Protein AF-A0A6P0DGI7-F1 (afdb_monomer)

Radius of gyration: 15.83 Å; Cα contacts (8 Å, |Δi|>4): 188; chains: 1; bounding box: 56×26×42 Å

Sequence (148 aa):
MAKPTTYRIPERDIAAAYTAIAKFKDALLTCMTSPVVKIDDPVVVFTADEIVAGPRAELAKFFAKNPHTYMEIDPDDGLDKHDLLDIFFGEPFAEEMQKSMGLTIVVLREAKAALPYSELAAFKLVQEAERKFLSPMLLKAMAYAANR

Structure (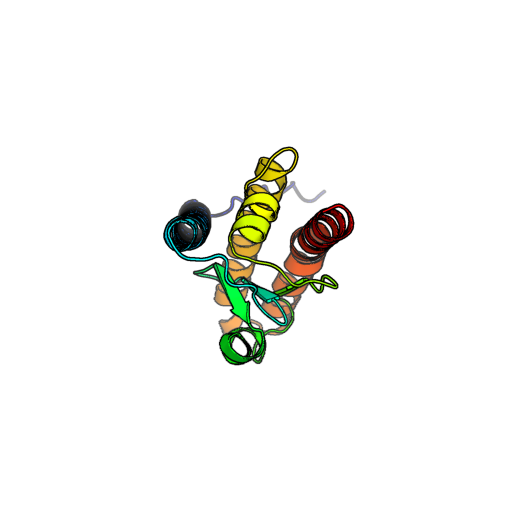mmCIF, N/CA/C/O backbone):
data_AF-A0A6P0DGI7-F1
#
_entry.id   AF-A0A6P0DGI7-F1
#
loop_
_atom_site.group_PDB
_atom_site.id
_atom_site.type_symbol
_atom_site.label_atom_id
_atom_site.label_alt_id
_atom_site.label_comp_id
_atom_site.label_asym_id
_atom_site.label_entity_id
_atom_site.label_seq_id
_atom_site.pdbx_PDB_ins_code
_atom_site.Cartn_x
_atom_site.Cartn_y
_atom_site.Cartn_z
_atom_site.occupancy
_atom_site.B_iso_or_equiv
_atom_site.auth_seq_id
_atom_site.auth_comp_id
_atom_site.auth_asym_id
_atom_site.auth_at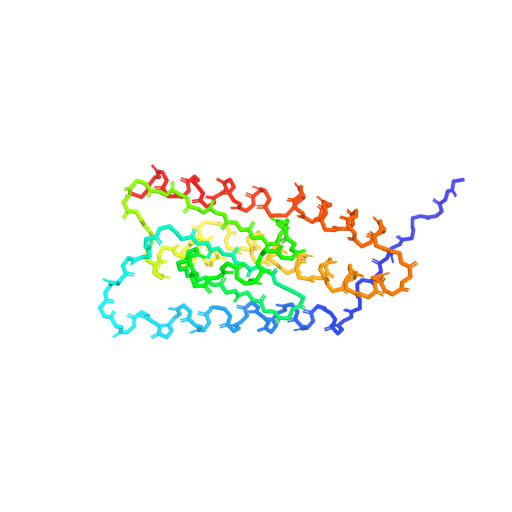om_id
_atom_site.pdbx_PDB_model_num
ATOM 1 N N . MET A 1 1 ? 36.074 -4.023 -7.338 1.00 39.75 1 MET A N 1
ATOM 2 C CA . MET A 1 1 ? 34.928 -3.600 -6.504 1.00 39.75 1 MET A CA 1
ATOM 3 C C . MET A 1 1 ? 33.934 -2.892 -7.409 1.00 39.75 1 MET A C 1
ATOM 5 O O . MET A 1 1 ? 34.343 -1.956 -8.088 1.00 39.75 1 MET A O 1
ATOM 9 N N . ALA A 1 2 ? 32.688 -3.364 -7.503 1.00 44.38 2 ALA A N 1
ATOM 10 C CA . ALA A 1 2 ? 31.655 -2.650 -8.252 1.00 44.38 2 ALA A CA 1
ATOM 11 C C . ALA A 1 2 ? 31.398 -1.307 -7.556 1.00 44.38 2 ALA A C 1
ATOM 13 O O . ALA A 1 2 ? 31.207 -1.276 -6.340 1.00 44.38 2 ALA A O 1
ATOM 14 N N . LYS A 1 3 ? 31.461 -0.196 -8.300 1.00 44.56 3 LYS A N 1
ATOM 15 C CA . LYS A 1 3 ? 31.076 1.113 -7.759 1.00 44.56 3 LYS A CA 1
ATOM 16 C C . LYS A 1 3 ? 29.628 1.002 -7.265 1.00 44.56 3 LYS A C 1
ATOM 18 O O . LYS A 1 3 ? 28.825 0.421 -7.996 1.00 44.56 3 LYS A O 1
ATOM 23 N N . PRO A 1 4 ? 29.281 1.531 -6.079 1.00 45.72 4 PRO A N 1
ATOM 24 C CA . PRO A 1 4 ? 27.892 1.594 -5.660 1.00 45.72 4 PRO A CA 1
ATOM 25 C C . PRO A 1 4 ? 27.148 2.452 -6.682 1.00 45.72 4 PRO A C 1
ATOM 27 O O . PRO A 1 4 ? 27.310 3.670 -6.734 1.00 45.72 4 PRO A O 1
ATOM 30 N N . THR A 1 5 ? 26.386 1.810 -7.559 1.00 50.81 5 THR A N 1
ATOM 31 C CA . THR A 1 5 ? 25.403 2.491 -8.389 1.00 50.81 5 THR A CA 1
ATOM 32 C C . THR A 1 5 ? 24.339 3.009 -7.442 1.00 50.81 5 THR A C 1
ATOM 34 O O . THR A 1 5 ? 23.528 2.242 -6.928 1.00 50.81 5 THR A O 1
ATOM 37 N N . THR A 1 6 ? 24.351 4.314 -7.184 1.00 57.34 6 THR A N 1
ATOM 38 C CA . THR A 1 6 ? 23.199 5.018 -6.629 1.00 57.34 6 THR A CA 1
ATOM 39 C C . THR A 1 6 ? 22.127 5.023 -7.705 1.00 57.34 6 THR A C 1
ATOM 41 O O . THR A 1 6 ? 22.020 5.952 -8.503 1.00 57.34 6 THR A O 1
ATOM 44 N N . TYR A 1 7 ? 21.377 3.923 -7.779 1.00 61.69 7 TYR A N 1
ATOM 45 C CA . TYR A 1 7 ? 20.161 3.870 -8.567 1.00 61.69 7 TYR A CA 1
ATOM 46 C C . TYR A 1 7 ? 19.252 4.999 -8.073 1.00 61.69 7 TYR A C 1
ATOM 48 O O . TYR A 1 7 ? 18.860 5.030 -6.905 1.00 61.69 7 TYR A O 1
ATOM 56 N N . ARG A 1 8 ? 19.016 5.987 -8.937 1.00 68.12 8 ARG A N 1
ATOM 57 C CA . ARG A 1 8 ? 18.115 7.097 -8.646 1.00 68.12 8 ARG A CA 1
ATOM 58 C C . ARG A 1 8 ? 16.734 6.693 -9.120 1.00 68.12 8 ARG A C 1
ATOM 60 O O . ARG A 1 8 ? 16.548 6.447 -10.308 1.00 68.12 8 ARG A O 1
ATOM 67 N N . ILE A 1 9 ? 15.789 6.658 -8.190 1.00 76.12 9 ILE A N 1
ATOM 68 C CA . ILE A 1 9 ? 14.379 6.483 -8.521 1.00 76.12 9 ILE A CA 1
ATOM 69 C C . ILE A 1 9 ? 13.958 7.683 -9.388 1.00 76.12 9 ILE A C 1
ATOM 71 O O . ILE A 1 9 ? 14.228 8.823 -8.994 1.00 76.12 9 ILE A O 1
ATOM 75 N N . PRO A 1 10 ? 13.326 7.469 -10.555 1.00 81.00 10 PRO A N 1
ATOM 76 C CA . PRO A 1 10 ? 12.849 8.564 -11.388 1.00 81.00 10 PRO A CA 1
ATOM 77 C C . PRO A 1 10 ? 11.878 9.474 -10.624 1.00 81.00 10 PRO A C 1
ATOM 79 O O . PRO A 1 10 ? 10.926 8.997 -10.007 1.00 81.00 10 PRO A O 1
ATOM 82 N N . GLU A 1 11 ? 12.058 10.795 -10.723 1.00 84.69 11 GLU A N 1
ATOM 83 C CA . GLU A 1 11 ? 11.199 11.785 -10.045 1.00 84.69 11 GLU A CA 1
ATOM 84 C C . GLU A 1 11 ? 9.714 11.610 -10.387 1.00 84.69 11 GLU A C 1
ATOM 86 O O . GLU A 1 11 ? 8.849 11.794 -9.535 1.00 84.69 11 GLU A O 1
ATOM 91 N N . ARG A 1 12 ? 9.411 11.174 -11.617 1.00 85.56 12 ARG A N 1
ATOM 92 C CA . ARG A 1 12 ? 8.048 10.847 -12.054 1.00 85.56 12 ARG A CA 1
ATOM 93 C C . ARG A 1 12 ? 7.411 9.753 -11.198 1.00 85.56 12 ARG A C 1
ATOM 95 O O . ARG A 1 12 ? 6.230 9.840 -10.878 1.00 85.56 12 ARG A O 1
ATOM 102 N N . ASP A 1 13 ? 8.166 8.712 -10.862 1.00 85.94 13 ASP A N 1
ATOM 103 C CA . ASP A 1 13 ? 7.636 7.575 -10.111 1.00 85.94 13 ASP A CA 1
ATOM 104 C C . ASP A 1 13 ? 7.499 7.924 -8.622 1.00 85.94 13 ASP A C 1
ATOM 106 O O . ASP A 1 13 ? 6.527 7.517 -7.988 1.00 85.94 13 ASP A O 1
ATOM 110 N N . ILE A 1 14 ? 8.375 8.795 -8.107 1.00 86.62 14 ILE A N 1
ATOM 111 C CA . ILE A 1 14 ? 8.223 9.424 -6.786 1.00 86.62 14 ILE A CA 1
ATOM 112 C C . ILE A 1 14 ? 6.947 10.285 -6.736 1.00 86.62 14 ILE A C 1
ATOM 114 O O . ILE A 1 14 ? 6.138 10.148 -5.821 1.00 86.62 14 ILE A O 1
ATOM 118 N N . ALA A 1 15 ? 6.725 11.149 -7.732 1.00 89.19 15 ALA A N 1
ATOM 119 C CA . ALA A 1 15 ? 5.541 12.007 -7.803 1.00 89.19 15 ALA A CA 1
ATOM 120 C C . ALA A 1 15 ? 4.238 11.198 -7.926 1.00 89.19 15 ALA A C 1
ATOM 122 O O . ALA A 1 15 ? 3.228 11.543 -7.306 1.00 89.19 15 ALA A O 1
ATOM 123 N N . ALA A 1 16 ? 4.259 10.101 -8.688 1.00 89.19 16 ALA A N 1
ATOM 124 C CA . ALA A 1 16 ? 3.132 9.180 -8.791 1.00 89.19 16 ALA A CA 1
ATOM 125 C C . ALA A 1 16 ? 2.818 8.521 -7.438 1.00 89.19 16 ALA A C 1
ATOM 127 O O . ALA A 1 16 ? 1.656 8.490 -7.035 1.00 89.19 16 ALA A O 1
ATOM 128 N N . ALA A 1 17 ? 3.844 8.071 -6.710 1.00 92.38 17 ALA A N 1
ATOM 129 C CA . ALA A 1 17 ? 3.680 7.503 -5.377 1.00 92.38 17 ALA A CA 1
ATOM 130 C C . ALA A 1 17 ? 3.073 8.512 -4.388 1.00 92.38 17 ALA A C 1
ATOM 132 O O . ALA A 1 17 ? 2.091 8.193 -3.720 1.00 92.38 17 ALA A O 1
ATOM 133 N N . TYR A 1 18 ? 3.569 9.754 -4.357 1.00 92.31 18 TYR A N 1
ATOM 134 C CA . TYR A 1 18 ? 2.975 10.807 -3.522 1.00 92.31 18 TYR A CA 1
ATOM 135 C C . TYR A 1 18 ? 1.526 11.115 -3.902 1.00 92.31 18 TYR A C 1
ATOM 137 O O . TYR A 1 18 ? 0.688 11.297 -3.023 1.00 92.31 18 TYR A O 1
ATOM 145 N N . THR A 1 19 ? 1.211 11.126 -5.198 1.00 95.06 19 THR A N 1
ATOM 146 C CA . THR A 1 19 ? -0.160 11.350 -5.675 1.00 95.06 19 THR A CA 1
ATOM 147 C C . THR A 1 19 ? -1.098 10.235 -5.210 1.00 95.06 19 THR A C 1
ATOM 149 O O . THR A 1 19 ? -2.214 10.514 -4.779 1.00 95.06 19 THR A O 1
ATOM 152 N N . ALA A 1 20 ? -0.663 8.976 -5.276 1.00 94.94 20 ALA A N 1
ATOM 153 C CA . ALA A 1 20 ? -1.448 7.838 -4.809 1.00 94.94 20 ALA A CA 1
ATOM 154 C C . ALA A 1 20 ? -1.655 7.860 -3.285 1.00 94.94 20 ALA A C 1
ATOM 156 O O . ALA A 1 20 ? -2.773 7.639 -2.827 1.00 94.94 20 ALA A O 1
ATOM 157 N N . ILE A 1 21 ? -0.617 8.198 -2.510 1.00 96.06 21 ILE A N 1
ATOM 158 C CA . ILE A 1 21 ? -0.713 8.357 -1.049 1.00 96.06 21 ILE A CA 1
ATOM 159 C C . ILE A 1 21 ? -1.681 9.488 -0.686 1.00 96.06 21 ILE A C 1
ATOM 161 O O . ILE A 1 21 ? -2.536 9.302 0.177 1.00 96.06 21 ILE A O 1
ATOM 165 N N . ALA A 1 22 ? -1.583 10.641 -1.355 1.00 95.31 22 ALA A N 1
ATOM 166 C CA . ALA A 1 22 ? -2.476 11.772 -1.121 1.00 95.31 22 ALA A CA 1
ATOM 167 C C . ALA A 1 22 ? -3.936 11.404 -1.422 1.00 95.31 22 ALA A C 1
ATOM 169 O O . ALA A 1 22 ? -4.799 11.592 -0.573 1.00 95.31 22 ALA A O 1
ATOM 170 N N . LYS A 1 23 ? -4.200 10.773 -2.576 1.00 95.50 23 LYS A N 1
ATOM 171 C CA . LYS A 1 23 ? -5.544 10.288 -2.929 1.00 95.50 23 LYS A CA 1
ATOM 172 C C . LYS A 1 23 ? -6.095 9.294 -1.913 1.00 95.50 23 LYS A C 1
ATOM 174 O O . LYS A 1 23 ? -7.276 9.353 -1.587 1.00 95.50 23 LYS A O 1
ATOM 179 N N . PHE A 1 24 ? -5.254 8.385 -1.424 1.00 95.62 24 PHE A N 1
ATOM 180 C CA . PHE A 1 24 ? -5.654 7.425 -0.403 1.00 95.62 24 PHE A CA 1
ATOM 181 C C . PHE A 1 24 ? -6.028 8.129 0.902 1.00 95.62 24 PHE A C 1
ATOM 183 O O . PHE A 1 24 ? -7.108 7.885 1.435 1.00 95.62 24 PHE A O 1
ATOM 190 N N . LYS A 1 25 ? -5.196 9.068 1.364 1.00 95.38 25 LYS A N 1
ATOM 191 C CA . LYS A 1 25 ? -5.486 9.892 2.541 1.00 95.38 25 LYS A CA 1
ATOM 192 C C . LYS A 1 25 ? -6.800 10.661 2.390 1.00 95.38 25 LYS A C 1
ATOM 194 O O . LYS A 1 25 ? -7.641 10.610 3.282 1.00 95.38 25 LYS A O 1
ATOM 199 N N . ASP A 1 26 ? -6.994 11.331 1.258 1.00 93.56 26 ASP A N 1
ATOM 200 C CA . ASP A 1 26 ? -8.198 12.119 0.980 1.00 93.56 26 ASP A CA 1
ATOM 201 C C . ASP A 1 26 ? -9.456 11.240 0.948 1.00 93.56 26 ASP A C 1
ATOM 203 O O . ASP A 1 26 ? -10.507 11.639 1.457 1.00 93.56 26 ASP A O 1
ATOM 207 N N . ALA A 1 27 ? -9.354 10.021 0.407 1.00 90.75 27 ALA A N 1
ATOM 208 C CA . ALA A 1 27 ? -10.444 9.051 0.417 1.00 90.75 27 ALA A CA 1
ATOM 209 C C . ALA A 1 27 ? -10.817 8.621 1.845 1.00 90.75 27 ALA A C 1
ATOM 211 O O . ALA A 1 27 ? -12.003 8.567 2.169 1.00 90.75 27 ALA A O 1
ATOM 212 N N . LEU A 1 28 ? -9.829 8.367 2.713 1.00 90.81 28 LEU A N 1
ATOM 213 C CA . LEU A 1 28 ? -10.083 8.060 4.125 1.00 90.81 28 LEU A CA 1
ATOM 214 C C . LEU A 1 28 ? -10.738 9.249 4.848 1.00 90.81 28 LEU A C 1
ATOM 216 O O . LEU A 1 28 ? -11.753 9.072 5.519 1.00 90.81 28 LEU A O 1
ATOM 220 N N . LEU A 1 29 ? -10.217 10.465 4.647 1.00 89.69 29 LEU A N 1
ATOM 221 C CA . LEU A 1 29 ? -10.729 11.692 5.271 1.00 89.69 29 LEU A CA 1
ATOM 222 C C . LEU A 1 29 ? -12.159 12.035 4.837 1.00 89.69 29 LEU A C 1
ATOM 224 O O . LEU A 1 29 ? -12.969 12.457 5.659 1.00 89.69 29 LEU A O 1
ATOM 228 N N . THR A 1 30 ? -12.497 11.841 3.561 1.00 84.06 30 THR A N 1
ATOM 229 C CA . THR A 1 30 ? -13.844 12.130 3.040 1.00 84.06 30 THR A CA 1
ATOM 230 C C . THR A 1 30 ? -14.898 11.256 3.729 1.00 84.06 30 THR A C 1
ATOM 232 O O . THR A 1 30 ? -15.987 11.729 4.063 1.00 84.06 30 THR A O 1
ATOM 235 N N . CYS A 1 31 ? -14.555 9.998 4.017 1.00 70.31 31 CYS A N 1
ATOM 236 C CA . CYS A 1 31 ? -15.438 9.053 4.693 1.00 70.31 31 CYS A CA 1
ATOM 237 C C . CYS A 1 31 ? -15.631 9.339 6.192 1.00 70.31 31 CYS A C 1
ATOM 239 O O . CYS A 1 31 ? -16.630 8.890 6.746 1.00 70.31 31 CYS A O 1
ATOM 241 N N . MET A 1 32 ? -14.761 10.128 6.836 1.00 71.00 32 MET A N 1
ATOM 242 C CA . MET A 1 32 ? -14.898 10.486 8.261 1.00 71.00 32 MET A CA 1
ATOM 243 C C . MET A 1 32 ? -16.106 11.385 8.572 1.00 71.00 32 MET A C 1
ATOM 245 O O . MET A 1 32 ? -16.424 11.627 9.732 1.00 71.00 32 MET A O 1
ATOM 249 N N . THR A 1 33 ? -16.772 11.921 7.549 1.00 67.12 33 THR A N 1
ATOM 250 C CA . THR A 1 33 ? -17.976 12.757 7.709 1.00 67.12 33 THR A CA 1
ATOM 251 C C . THR A 1 33 ? -19.277 11.946 7.746 1.00 67.12 33 THR A C 1
ATOM 253 O O . THR A 1 33 ? -20.352 12.511 7.941 1.00 67.12 33 THR A O 1
ATOM 256 N N . SER A 1 34 ? -19.191 10.627 7.551 1.00 64.38 34 SER A N 1
ATOM 257 C CA . SER A 1 34 ? -20.313 9.682 7.538 1.00 64.38 34 SER A CA 1
ATOM 258 C C . SER A 1 34 ? -20.332 8.825 8.815 1.00 64.38 34 SER A C 1
ATOM 260 O O . SER A 1 34 ? -19.344 8.814 9.548 1.00 64.38 34 SER A O 1
ATOM 262 N N . PRO A 1 35 ? -21.434 8.108 9.118 1.00 69.25 35 PRO A N 1
ATOM 263 C CA . PRO A 1 35 ? -21.470 7.177 10.245 1.00 69.25 35 PRO A CA 1
ATOM 264 C C . PRO A 1 35 ? -20.297 6.192 10.194 1.00 69.25 35 PRO A C 1
ATOM 266 O O . PRO A 1 35 ? -19.905 5.767 9.108 1.00 69.25 35 PRO A O 1
ATOM 269 N N . VAL A 1 36 ? -19.763 5.816 11.359 1.00 75.31 36 VAL A N 1
ATOM 270 C CA . VAL A 1 36 ? -18.680 4.828 11.456 1.00 75.31 36 VAL A CA 1
ATOM 271 C C . VAL A 1 36 ? -19.176 3.493 10.899 1.00 75.31 36 VAL A C 1
ATOM 273 O O . VAL A 1 36 ? -20.040 2.845 11.489 1.00 75.31 36 VAL A O 1
ATOM 276 N N . VAL A 1 37 ? -18.641 3.100 9.743 1.00 78.69 37 VAL A N 1
ATOM 277 C CA . VAL A 1 37 ? -18.906 1.808 9.106 1.00 78.69 37 VAL A CA 1
ATOM 278 C C . VAL A 1 37 ? -17.650 0.961 9.225 1.00 78.69 37 VAL A C 1
ATOM 280 O O . VAL A 1 37 ? -16.606 1.308 8.668 1.00 78.69 37 VAL A O 1
ATOM 283 N N . LYS A 1 38 ? -17.769 -0.152 9.951 1.00 85.00 38 LYS A N 1
ATOM 284 C CA . LYS A 1 38 ? -16.727 -1.174 10.010 1.00 85.00 38 LYS A CA 1
ATOM 285 C C . LYS A 1 38 ? -16.628 -1.890 8.666 1.00 85.00 38 LYS A C 1
ATOM 287 O O . LYS A 1 38 ? -17.630 -2.145 8.002 1.00 85.00 38 LYS A O 1
ATOM 292 N N . ILE A 1 39 ? -15.402 -2.184 8.274 1.00 83.56 3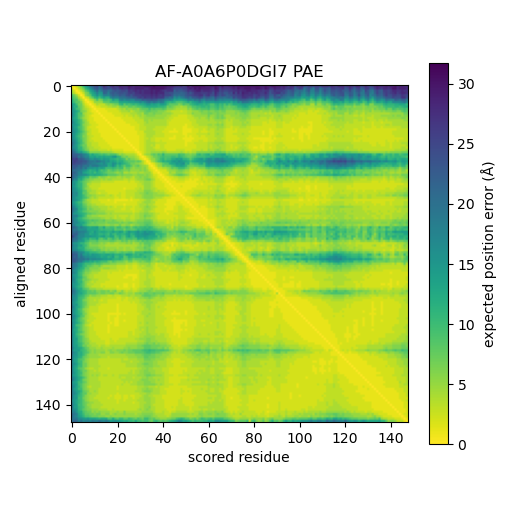9 ILE A N 1
ATOM 293 C CA . ILE A 1 39 ? -15.053 -3.003 7.127 1.00 83.56 39 ILE A CA 1
ATOM 294 C C . ILE A 1 39 ? -14.851 -4.418 7.661 1.00 83.56 39 ILE A C 1
ATOM 296 O O . ILE A 1 39 ? -13.875 -4.680 8.366 1.00 83.56 39 ILE A O 1
ATOM 300 N N . ASP A 1 40 ? -15.771 -5.314 7.322 1.00 81.19 40 ASP A N 1
ATOM 301 C CA . ASP A 1 40 ? -15.601 -6.744 7.565 1.00 81.19 40 ASP A CA 1
ATOM 302 C C . ASP A 1 40 ? -14.520 -7.286 6.609 1.00 81.19 40 ASP A C 1
ATOM 304 O O . ASP A 1 40 ? -14.558 -6.995 5.409 1.00 81.19 40 ASP A O 1
ATOM 308 N N . ASP A 1 41 ? -13.556 -8.052 7.136 1.00 84.88 41 ASP A N 1
ATOM 309 C CA . ASP A 1 41 ? -12.396 -8.590 6.393 1.00 84.88 41 ASP A CA 1
ATOM 310 C C . ASP A 1 41 ? -11.626 -7.494 5.606 1.00 84.88 41 ASP A C 1
ATOM 312 O O . ASP A 1 41 ? -11.654 -7.457 4.363 1.00 84.88 41 ASP A O 1
ATOM 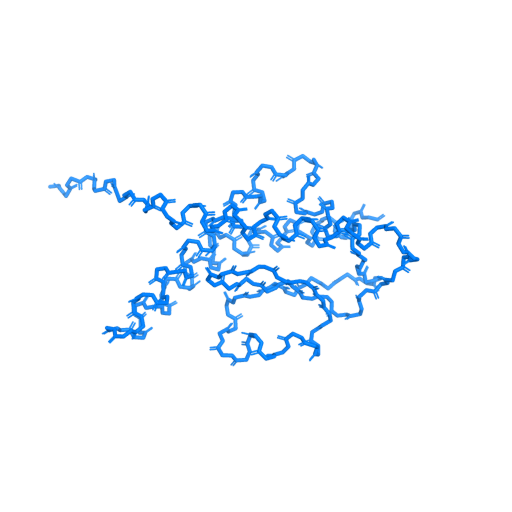316 N N . PRO A 1 42 ? -10.999 -6.520 6.309 1.00 88.69 42 PRO A N 1
ATOM 317 C CA . PRO A 1 42 ? -10.390 -5.369 5.664 1.00 88.69 42 PRO A CA 1
ATOM 318 C C . PRO A 1 42 ? -9.069 -5.721 4.979 1.00 88.69 42 PRO A C 1
ATOM 320 O O . PRO A 1 42 ? -8.117 -6.217 5.584 1.00 88.69 42 PRO A O 1
ATOM 323 N N . VAL A 1 43 ? -8.972 -5.340 3.704 1.00 91.81 43 VAL A N 1
ATOM 324 C CA . VAL A 1 43 ? -7.729 -5.429 2.935 1.00 91.81 43 VAL A CA 1
ATOM 325 C C . VAL A 1 43 ? -7.303 -4.068 2.407 1.00 91.81 43 VAL A C 1
ATOM 327 O O . VAL A 1 43 ? -8.129 -3.235 2.024 1.00 91.81 43 VAL A O 1
ATOM 330 N N . VAL A 1 44 ? -5.990 -3.857 2.350 1.00 93.25 44 VAL A N 1
ATOM 331 C CA . VAL A 1 44 ? -5.360 -2.681 1.741 1.00 93.25 44 VAL A CA 1
ATOM 332 C C . VAL A 1 44 ? -4.541 -3.142 0.550 1.00 93.25 44 VAL A C 1
ATOM 334 O O . VAL A 1 44 ? -3.590 -3.900 0.710 1.00 93.25 44 VAL A O 1
ATOM 337 N N . VAL A 1 45 ? -4.902 -2.696 -0.648 1.00 93.19 45 VAL A N 1
ATOM 338 C CA . VAL A 1 45 ? -4.250 -3.090 -1.897 1.00 93.19 45 VAL A CA 1
ATOM 339 C C . VAL A 1 45 ? -3.420 -1.941 -2.448 1.00 93.19 45 VAL A C 1
ATOM 341 O O . VAL A 1 45 ? -3.895 -0.815 -2.578 1.00 93.19 45 VAL A O 1
ATOM 344 N N . PHE A 1 46 ? -2.186 -2.256 -2.818 1.00 93.38 46 PHE A N 1
ATOM 345 C CA . PHE A 1 46 ? -1.218 -1.383 -3.457 1.00 93.38 46 PHE A CA 1
ATOM 346 C C . PHE A 1 46 ? -1.089 -1.771 -4.920 1.00 93.38 46 PHE A C 1
ATOM 348 O O . PHE A 1 46 ? -0.813 -2.914 -5.260 1.00 93.38 46 PHE A O 1
ATOM 355 N N . THR A 1 47 ? -1.223 -0.811 -5.817 1.00 89.12 47 THR A N 1
ATOM 356 C CA . THR A 1 47 ? -0.916 -1.018 -7.230 1.00 89.12 47 THR A CA 1
ATOM 357 C C . THR A 1 47 ? 0.179 -0.050 -7.666 1.00 89.12 47 THR A C 1
ATOM 359 O O . THR A 1 47 ? 0.656 0.783 -6.897 1.00 89.12 47 THR A O 1
ATOM 362 N N . ALA A 1 48 ? 0.582 -0.138 -8.932 1.00 87.94 48 ALA A N 1
ATOM 363 C CA . ALA A 1 48 ? 1.524 0.811 -9.516 1.00 87.94 48 ALA A CA 1
ATOM 364 C C . ALA A 1 48 ? 1.000 2.266 -9.529 1.00 87.94 48 ALA A C 1
ATOM 366 O O . ALA A 1 48 ? 1.795 3.190 -9.712 1.00 87.94 48 ALA A O 1
ATOM 367 N N . ASP A 1 49 ? -0.314 2.475 -9.387 1.00 86.75 49 ASP A N 1
ATOM 368 C CA . ASP A 1 49 ? -0.965 3.765 -9.637 1.00 86.75 49 ASP A CA 1
ATOM 369 C C . ASP A 1 49 ? -1.896 4.228 -8.490 1.00 86.75 49 ASP A C 1
ATOM 371 O O . ASP A 1 49 ? -2.196 5.418 -8.397 1.00 86.75 49 ASP A O 1
ATOM 375 N N . GLU A 1 50 ? -2.336 3.328 -7.604 1.00 91.44 50 GLU A N 1
ATOM 376 C CA . GLU A 1 50 ? -3.284 3.632 -6.521 1.00 91.44 50 GLU A CA 1
ATOM 377 C C . GLU A 1 50 ? -3.095 2.751 -5.277 1.00 91.44 50 GLU A C 1
ATOM 379 O O . GLU A 1 50 ? -2.573 1.636 -5.368 1.00 91.44 50 GLU A O 1
ATOM 384 N N . ILE A 1 51 ? -3.566 3.258 -4.132 1.00 94.44 51 ILE A N 1
ATOM 385 C CA . ILE A 1 51 ? -3.763 2.507 -2.886 1.00 94.44 51 ILE A CA 1
ATOM 386 C C . ILE A 1 51 ? -5.257 2.544 -2.569 1.00 94.44 51 ILE A C 1
ATOM 388 O O . ILE A 1 51 ? -5.855 3.622 -2.543 1.00 94.44 51 ILE A O 1
ATOM 392 N N . VAL A 1 52 ? -5.855 1.381 -2.328 1.00 91.62 52 VAL A N 1
ATOM 393 C CA . VAL A 1 52 ? -7.283 1.247 -2.018 1.00 91.62 52 VAL A CA 1
ATOM 394 C C . VAL A 1 52 ? -7.481 0.350 -0.805 1.00 91.62 52 VAL A C 1
ATOM 396 O O . VAL A 1 52 ? -6.782 -0.646 -0.652 1.00 91.62 52 VAL A O 1
ATOM 399 N N . ALA A 1 53 ? -8.440 0.690 0.055 1.00 91.62 53 ALA A N 1
ATOM 400 C CA . ALA A 1 53 ? -8.791 -0.118 1.220 1.00 91.62 53 ALA A CA 1
ATOM 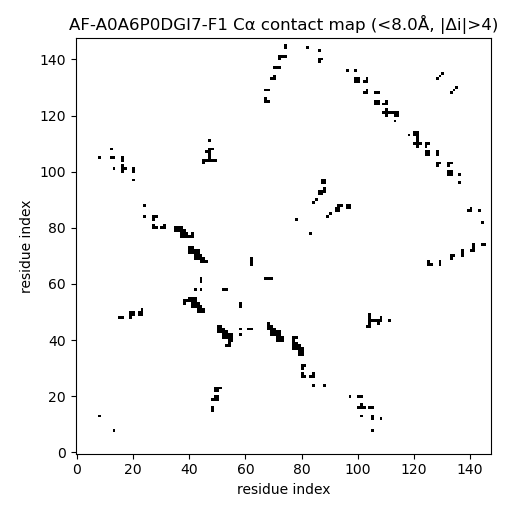401 C C . ALA A 1 53 ? -10.295 -0.377 1.269 1.00 91.62 53 ALA A C 1
ATOM 403 O O . ALA A 1 53 ? -11.092 0.537 1.032 1.00 91.62 53 ALA A O 1
ATOM 404 N N . GLY A 1 54 ? -10.687 -1.595 1.620 1.00 90.06 54 GLY A N 1
ATOM 405 C CA . GLY A 1 54 ? -12.084 -2.016 1.627 1.00 90.06 54 GLY A CA 1
ATOM 406 C C . GLY A 1 54 ? -12.243 -3.502 1.935 1.00 90.06 54 GLY A C 1
ATOM 407 O O . GLY A 1 54 ? -11.250 -4.160 2.252 1.00 90.06 54 GLY A O 1
ATOM 408 N N . PRO A 1 55 ? -13.475 -4.028 1.843 1.00 89.38 55 PRO A N 1
ATOM 409 C CA . PRO A 1 55 ? -13.743 -5.438 2.086 1.00 89.38 55 PRO A CA 1
ATOM 410 C C . PRO A 1 55 ? -13.009 -6.318 1.074 1.00 89.38 55 PRO A C 1
ATOM 412 O O . PRO A 1 55 ? -12.998 -6.026 -0.131 1.00 89.38 55 PRO A O 1
ATOM 415 N N . ARG A 1 56 ? -12.456 -7.443 1.534 1.00 89.44 56 ARG A N 1
ATOM 416 C CA . ARG A 1 56 ? -11.761 -8.419 0.682 1.00 89.44 56 ARG A CA 1
ATOM 417 C C . ARG A 1 56 ? -12.554 -8.805 -0.563 1.00 89.44 56 ARG A C 1
ATOM 419 O O . ARG A 1 56 ? -11.999 -8.848 -1.662 1.00 89.44 56 ARG A O 1
ATOM 426 N N . ALA A 1 57 ? -13.850 -9.067 -0.403 1.00 89.44 57 ALA A N 1
ATOM 427 C CA . ALA A 1 57 ? -14.729 -9.487 -1.491 1.00 89.44 57 ALA A CA 1
ATOM 428 C C . ALA A 1 57 ? -14.802 -8.449 -2.627 1.00 89.44 57 ALA A C 1
ATOM 430 O O . ALA A 1 57 ? -14.804 -8.817 -3.802 1.00 89.44 57 ALA A O 1
ATOM 431 N N . GLU A 1 58 ? -14.798 -7.155 -2.297 1.00 89.88 58 GLU A N 1
ATOM 432 C CA . GLU A 1 58 ? -14.850 -6.067 -3.282 1.00 89.88 58 GLU A CA 1
ATOM 433 C C . GLU A 1 58 ? -13.505 -5.860 -3.987 1.00 89.88 58 GLU A C 1
ATOM 435 O O . GLU A 1 58 ? -13.445 -5.484 -5.166 1.00 89.88 58 GLU A O 1
ATOM 440 N N . LEU A 1 59 ? -12.412 -6.130 -3.269 1.00 89.81 59 LEU A N 1
ATOM 441 C CA . LEU A 1 59 ? -11.054 -5.894 -3.744 1.00 89.81 59 LEU A CA 1
ATOM 442 C C . LEU A 1 59 ? -10.374 -7.136 -4.341 1.00 89.81 59 LEU A C 1
ATOM 444 O O . LEU A 1 59 ? -9.294 -7.007 -4.918 1.00 89.81 59 LEU A O 1
ATOM 448 N N . ALA A 1 60 ? -11.030 -8.301 -4.328 1.00 85.88 60 ALA A N 1
ATOM 449 C CA . ALA A 1 60 ? -10.520 -9.572 -4.859 1.00 85.88 60 ALA A CA 1
ATOM 450 C C . ALA A 1 60 ? -9.924 -9.473 -6.269 1.00 85.88 60 ALA A C 1
ATOM 452 O O . ALA A 1 60 ? -8.886 -10.066 -6.572 1.00 85.88 60 ALA A O 1
ATOM 453 N N . LYS A 1 61 ? -10.536 -8.656 -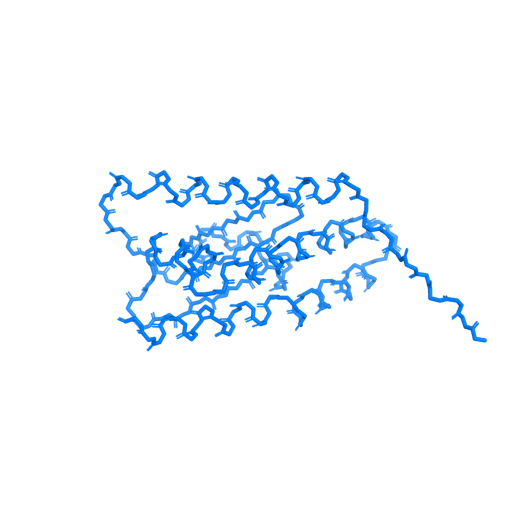7.132 1.00 83.44 61 LYS A N 1
ATOM 454 C CA . LYS A 1 61 ? -10.067 -8.427 -8.506 1.00 83.44 61 LYS A CA 1
ATOM 455 C C . LYS A 1 61 ? -8.658 -7.829 -8.590 1.00 83.44 61 LYS A C 1
ATOM 457 O O . LYS A 1 61 ? -7.977 -8.050 -9.591 1.00 83.44 61 LYS A O 1
ATOM 462 N N . PHE A 1 62 ? -8.233 -7.063 -7.584 1.00 79.81 62 PHE A N 1
ATOM 463 C CA . PHE A 1 62 ? -6.942 -6.380 -7.600 1.00 79.81 62 PHE A CA 1
ATOM 464 C C . PHE A 1 62 ? -5.793 -7.329 -7.259 1.00 79.81 62 PHE A C 1
ATOM 466 O O . PHE A 1 62 ? -4.736 -7.245 -7.881 1.00 79.81 62 PHE A O 1
ATOM 473 N N . PHE A 1 63 ? -6.014 -8.275 -6.346 1.00 74.44 63 PHE A N 1
ATOM 474 C CA . PHE A 1 63 ? -4.962 -9.176 -5.881 1.00 74.44 63 PHE A CA 1
ATOM 475 C C . PHE A 1 63 ? -5.014 -10.592 -6.456 1.00 74.44 63 PHE A C 1
ATOM 477 O O . PHE A 1 63 ? -4.016 -11.303 -6.381 1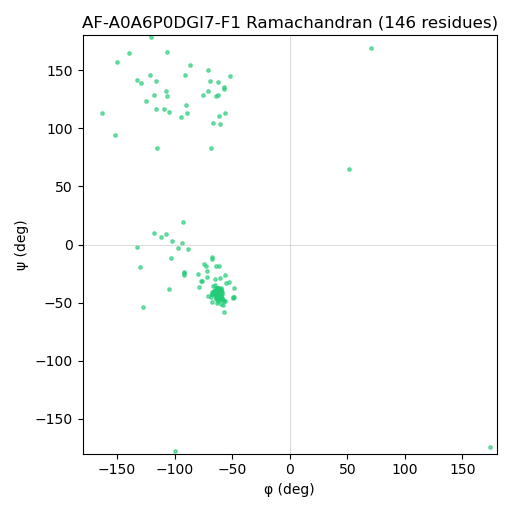.00 74.44 63 PHE A O 1
ATOM 484 N N . ALA A 1 64 ? -6.099 -10.987 -7.129 1.00 74.81 64 ALA A N 1
ATOM 485 C CA . ALA A 1 64 ? -6.157 -12.267 -7.842 1.00 74.81 64 ALA A CA 1
ATOM 486 C C . ALA A 1 64 ? -5.031 -12.435 -8.883 1.00 74.81 64 ALA A C 1
ATOM 488 O O . ALA A 1 64 ? -4.647 -13.555 -9.209 1.00 74.81 64 ALA A O 1
ATOM 489 N N . LYS A 1 65 ? -4.497 -11.325 -9.413 1.00 66.50 65 LYS A N 1
ATOM 490 C CA . LYS A 1 65 ? -3.399 -11.332 -10.391 1.00 66.50 65 LYS A CA 1
ATOM 491 C C . LYS A 1 65 ? -2.011 -11.239 -9.763 1.00 66.50 65 LYS A C 1
ATOM 493 O O . LYS A 1 65 ? -1.052 -11.632 -10.411 1.00 66.50 65 LYS A O 1
ATOM 498 N N . ASN A 1 66 ? -1.897 -10.700 -8.550 1.00 69.25 66 ASN A N 1
ATOM 499 C CA . ASN A 1 66 ? -0.629 -10.513 -7.849 1.00 69.25 66 ASN A CA 1
ATOM 500 C C . ASN A 1 66 ? -0.873 -10.553 -6.332 1.00 69.25 66 ASN A C 1
ATOM 502 O O . ASN A 1 66 ? -1.179 -9.514 -5.741 1.00 69.25 66 ASN A O 1
ATOM 506 N N . PRO A 1 67 ? -0.720 -11.717 -5.680 1.00 65.12 67 PRO A N 1
ATOM 507 C CA . PRO A 1 67 ? -1.048 -11.862 -4.263 1.00 65.12 67 PRO A CA 1
ATOM 508 C C . PRO A 1 67 ? -0.113 -11.074 -3.328 1.00 65.12 67 PRO A C 1
ATOM 510 O O . PRO A 1 67 ? -0.422 -10.855 -2.170 1.00 65.12 67 PRO A O 1
ATOM 513 N N . HIS A 1 68 ? 1.011 -10.580 -3.838 1.00 75.81 68 HIS A N 1
ATOM 514 C CA . HIS A 1 68 ? 2.026 -9.849 -3.074 1.00 75.81 68 HIS A CA 1
ATOM 515 C C . HIS A 1 68 ? 1.820 -8.325 -3.094 1.00 75.81 68 HIS A C 1
ATOM 517 O O . HIS A 1 68 ? 2.762 -7.555 -2.923 1.00 75.81 68 HIS A O 1
ATOM 523 N N . THR A 1 69 ? 0.607 -7.874 -3.413 1.00 83.00 69 THR A N 1
ATOM 524 C CA . THR A 1 69 ? 0.290 -6.450 -3.604 1.00 83.00 69 THR A CA 1
ATOM 525 C C . THR A 1 69 ? -0.738 -5.937 -2.613 1.00 83.00 69 THR A C 1
ATOM 527 O O . THR A 1 69 ? -1.234 -4.828 -2.758 1.00 83.00 69 THR A O 1
ATOM 530 N N . TYR A 1 70 ? -1.073 -6.721 -1.595 1.00 89.19 70 TYR A N 1
ATOM 531 C CA . TYR A 1 70 ? -2.078 -6.344 -0.619 1.00 89.19 70 TYR A CA 1
ATOM 532 C C . TYR A 1 70 ? -1.660 -6.736 0.797 1.00 89.19 70 TYR A C 1
ATOM 534 O O . TYR A 1 70 ? -0.746 -7.533 0.996 1.00 89.19 70 TYR A O 1
ATOM 542 N N . MET A 1 71 ? -2.346 -6.156 1.775 1.00 89.44 71 MET A N 1
ATOM 543 C CA . MET A 1 71 ? -2.232 -6.477 3.191 1.00 89.44 71 MET A CA 1
ATOM 544 C C . MET A 1 71 ? -3.619 -6.834 3.714 1.00 89.44 71 MET A C 1
ATOM 546 O O . MET A 1 71 ? -4.551 -6.043 3.568 1.00 89.44 71 MET A O 1
ATOM 550 N N . GLU A 1 72 ? -3.742 -8.023 4.290 1.00 89.00 72 GLU A N 1
ATOM 551 C CA . GLU A 1 72 ? -4.908 -8.456 5.063 1.00 89.00 72 GLU A CA 1
ATOM 552 C C . GLU A 1 72 ? -4.667 -8.059 6.516 1.00 89.00 72 GLU A C 1
ATOM 554 O O . GLU A 1 72 ? -3.734 -8.564 7.138 1.00 89.00 72 GLU A O 1
ATOM 559 N N . ILE A 1 73 ? -5.455 -7.116 7.030 1.00 86.69 73 ILE A N 1
ATOM 560 C CA . ILE A 1 73 ? -5.389 -6.727 8.438 1.00 86.69 73 ILE A CA 1
ATOM 561 C C . ILE A 1 73 ? -6.617 -7.353 9.088 1.00 86.69 73 ILE A C 1
ATOM 563 O O . ILE A 1 73 ? -7.728 -6.972 8.748 1.00 86.69 73 ILE A O 1
ATOM 567 N N . ASP A 1 74 ? -6.428 -8.311 9.990 1.00 82.62 74 ASP A N 1
ATOM 568 C CA . ASP A 1 74 ? -7.524 -9.096 10.573 1.00 82.62 74 ASP A CA 1
ATOM 569 C C . ASP A 1 74 ? -7.644 -8.834 12.084 1.00 82.62 74 ASP A C 1
ATOM 571 O O . ASP A 1 74 ? -7.030 -9.548 12.881 1.00 82.62 74 ASP A O 1
ATOM 575 N N . PRO A 1 75 ? -8.323 -7.752 12.509 1.00 79.50 75 PRO A N 1
ATOM 576 C CA . PRO A 1 75 ? -8.620 -7.529 13.914 1.00 79.50 75 PRO A CA 1
ATOM 577 C C . PRO A 1 75 ? -9.964 -8.121 14.317 1.00 79.50 75 PRO A C 1
ATOM 579 O O . PRO A 1 75 ? -10.942 -8.018 13.578 1.00 79.50 75 PRO A O 1
ATOM 582 N N . ASP A 1 76 ? -10.030 -8.605 15.558 1.00 75.44 76 ASP A N 1
ATOM 583 C CA . ASP A 1 76 ? -11.192 -9.293 16.137 1.00 75.44 76 ASP A CA 1
ATOM 584 C C . ASP A 1 76 ? -12.516 -8.509 16.012 1.00 75.44 76 ASP A C 1
ATOM 586 O O . ASP A 1 76 ? -13.579 -9.102 15.837 1.00 75.44 76 ASP A O 1
ATOM 590 N N . ASP A 1 77 ? -12.456 -7.173 16.056 1.00 78.25 77 ASP A N 1
ATOM 591 C CA . ASP A 1 77 ? -13.618 -6.279 15.990 1.00 78.25 77 ASP A CA 1
ATOM 592 C C . ASP A 1 77 ? -13.757 -5.526 14.651 1.00 78.25 77 ASP A C 1
ATOM 594 O O . ASP A 1 77 ? -14.577 -4.607 14.555 1.00 78.25 77 ASP A O 1
ATOM 598 N N . GLY A 1 78 ? -12.964 -5.857 13.628 1.00 81.12 78 GLY A N 1
ATOM 599 C CA . GLY A 1 78 ? -12.920 -5.141 12.347 1.00 81.12 78 GLY A CA 1
ATOM 600 C C . GLY A 1 78 ? -12.282 -3.740 12.417 1.00 81.12 78 GLY A C 1
ATOM 601 O O . GLY A 1 78 ? -12.027 -3.193 13.498 1.00 81.12 78 GLY A O 1
ATOM 602 N N . LEU A 1 79 ? -12.024 -3.151 11.241 1.00 86.94 79 LEU A N 1
ATOM 603 C CA . LEU A 1 79 ? -11.474 -1.793 11.088 1.00 86.94 79 LEU A CA 1
ATOM 604 C C . LEU A 1 79 ? -12.465 -0.873 10.399 1.00 86.94 79 LEU A C 1
ATOM 606 O O . LEU A 1 79 ? -13.092 -1.250 9.415 1.00 86.94 79 LEU A O 1
ATOM 610 N N . ASP A 1 80 ? -12.544 0.364 10.849 1.00 88.12 80 ASP A N 1
ATOM 611 C CA . ASP A 1 80 ? -13.175 1.450 10.126 1.00 88.12 80 ASP A CA 1
ATOM 612 C C . ASP A 1 80 ? -12.130 2.330 9.405 1.00 88.12 80 ASP A C 1
ATOM 614 O O . ASP A 1 80 ? -10.924 2.060 9.363 1.00 88.12 80 ASP A O 1
ATOM 618 N N . LYS A 1 81 ? -12.609 3.387 8.744 1.00 86.81 81 LYS A N 1
ATOM 619 C CA . LYS A 1 81 ? -11.758 4.315 7.986 1.00 86.81 81 LYS A CA 1
ATOM 620 C C . LYS A 1 81 ? -10.905 5.226 8.881 1.00 86.81 81 LYS A C 1
ATOM 622 O O . LYS A 1 81 ? -9.880 5.701 8.394 1.00 86.81 81 LYS A O 1
ATOM 627 N N . HIS A 1 82 ? -11.296 5.456 10.136 1.00 89.00 82 HIS A N 1
ATOM 628 C CA . HIS A 1 82 ? -10.484 6.192 11.106 1.00 89.00 82 HIS A CA 1
ATOM 629 C C . HIS A 1 82 ? -9.283 5.357 11.533 1.00 89.00 82 HIS A C 1
ATOM 631 O O . HIS A 1 82 ? -8.169 5.868 11.499 1.00 89.00 82 HIS A O 1
ATOM 637 N N . ASP A 1 83 ? -9.478 4.066 11.810 1.00 90.56 83 ASP A N 1
ATOM 638 C CA . ASP A 1 83 ? -8.360 3.186 12.161 1.00 90.56 83 ASP A CA 1
ATOM 639 C C . ASP A 1 83 ? -7.326 3.124 11.042 1.00 90.56 83 ASP A C 1
ATOM 641 O O . ASP A 1 83 ? -6.127 3.208 11.281 1.00 90.56 83 ASP A O 1
ATOM 645 N N . LEU A 1 84 ? -7.779 3.008 9.789 1.00 91.81 84 LEU A N 1
ATOM 646 C CA . LEU A 1 84 ? -6.874 3.021 8.641 1.00 91.81 84 LEU A CA 1
ATOM 647 C C . LEU A 1 84 ? -6.133 4.359 8.542 1.00 91.81 84 LEU A C 1
ATOM 649 O O . LEU A 1 84 ? -4.941 4.380 8.235 1.00 91.81 84 LEU A O 1
ATOM 653 N N . LEU A 1 85 ? -6.807 5.480 8.807 1.00 93.06 85 LEU A N 1
ATOM 654 C CA . LEU A 1 85 ? -6.149 6.781 8.801 1.00 93.06 85 LEU A CA 1
ATOM 655 C C . LEU A 1 85 ? -5.059 6.845 9.878 1.00 93.06 85 LEU A C 1
ATOM 657 O O . LEU A 1 85 ? -3.941 7.257 9.572 1.00 93.06 85 LEU A O 1
ATOM 661 N N . ASP A 1 86 ? -5.347 6.380 11.089 1.00 92.38 86 ASP A N 1
ATOM 662 C CA . ASP A 1 86 ? -4.389 6.349 12.194 1.00 92.38 86 ASP A CA 1
ATOM 663 C C . ASP A 1 86 ? -3.226 5.383 11.925 1.00 92.38 86 ASP A C 1
ATOM 665 O O . ASP A 1 86 ? -2.068 5.744 12.123 1.00 92.38 86 ASP A O 1
ATOM 669 N N . ILE A 1 87 ? -3.496 4.192 11.386 1.00 92.38 87 ILE A N 1
ATOM 670 C CA . ILE A 1 87 ? -2.469 3.203 11.024 1.00 92.38 87 ILE A CA 1
ATOM 671 C C . ILE A 1 87 ? -1.474 3.788 10.015 1.00 92.38 87 ILE A C 1
ATOM 673 O O . ILE A 1 87 ? -0.264 3.626 10.170 1.00 92.38 87 ILE A O 1
ATOM 677 N N . PHE A 1 88 ? -1.965 4.437 8.954 1.00 94.19 88 PHE A N 1
ATOM 678 C CA . PHE A 1 88 ? -1.117 4.871 7.838 1.00 94.19 88 PHE A CA 1
ATOM 679 C C . PHE A 1 88 ? -0.570 6.293 7.982 1.00 94.19 88 PHE A C 1
ATOM 681 O O . PHE A 1 88 ? 0.460 6.613 7.382 1.00 94.19 88 PHE A O 1
ATOM 688 N N . PHE A 1 89 ? -1.248 7.150 8.745 1.00 95.44 89 PHE A N 1
ATOM 689 C CA . PHE A 1 89 ? -0.958 8.583 8.826 1.00 95.44 89 PHE A CA 1
ATOM 690 C C . PHE A 1 89 ? -0.902 9.128 10.259 1.00 95.44 89 PHE A C 1
ATOM 692 O O . PHE A 1 89 ? -0.613 10.314 10.422 1.00 95.44 89 PHE A O 1
ATOM 699 N N . GLY A 1 90 ? -1.155 8.299 11.273 1.00 92.12 90 GLY A N 1
ATOM 700 C CA . GLY A 1 90 ? -1.084 8.662 12.685 1.00 92.12 90 GLY A CA 1
ATOM 701 C C . GLY A 1 90 ? 0.315 8.518 13.291 1.00 92.12 90 GLY A C 1
ATOM 702 O O . GLY A 1 90 ? 1.167 7.744 12.843 1.00 92.12 90 GLY A O 1
ATOM 703 N N . GLU A 1 91 ? 0.565 9.298 14.338 1.00 90.69 91 GLU A N 1
ATOM 704 C CA . GLU A 1 91 ? 1.798 9.233 15.126 1.00 90.69 91 GLU A CA 1
ATOM 705 C C . GLU A 1 91 ? 1.860 7.940 15.968 1.00 90.69 91 GLU A C 1
ATOM 707 O O . GLU A 1 91 ? 0.818 7.436 16.391 1.00 90.69 91 GLU A O 1
ATOM 712 N N . PRO A 1 92 ? 3.059 7.393 16.261 1.00 87.50 92 PRO A N 1
ATOM 713 C CA . PRO A 1 92 ? 4.391 7.929 15.951 1.00 87.50 92 PRO A CA 1
ATOM 714 C C . PRO A 1 92 ? 4.998 7.409 14.634 1.00 87.50 92 PRO A C 1
ATOM 716 O O . PRO A 1 92 ? 6.146 7.710 14.316 1.00 87.50 92 PRO A O 1
ATOM 719 N N . PHE A 1 93 ? 4.282 6.563 13.884 1.00 87.88 93 PHE A N 1
ATOM 720 C CA . PHE A 1 93 ? 4.851 5.832 12.742 1.00 87.88 93 PHE A CA 1
ATOM 721 C C . PHE A 1 93 ? 4.491 6.424 11.374 1.00 87.88 93 PHE A C 1
ATOM 723 O O . PHE A 1 93 ? 4.909 5.869 10.356 1.00 87.88 93 PHE A O 1
ATOM 730 N N . ALA A 1 94 ? 3.763 7.545 11.330 1.00 90.38 94 ALA A N 1
ATOM 731 C CA . ALA A 1 94 ? 3.270 8.175 10.105 1.00 90.38 94 ALA A CA 1
ATOM 732 C C . ALA A 1 94 ? 4.349 8.355 9.028 1.00 90.38 94 ALA A C 1
ATOM 734 O O . ALA A 1 94 ? 4.110 8.046 7.860 1.00 90.38 94 ALA A O 1
ATOM 735 N N . GLU A 1 95 ? 5.534 8.854 9.394 1.00 92.81 95 GLU A N 1
ATOM 736 C CA . GLU A 1 95 ? 6.624 9.080 8.437 1.00 92.81 95 GLU A CA 1
ATOM 737 C C . GLU A 1 95 ? 7.119 7.758 7.827 1.00 92.81 95 GLU A C 1
ATOM 739 O O . GLU A 1 95 ? 7.264 7.633 6.608 1.00 9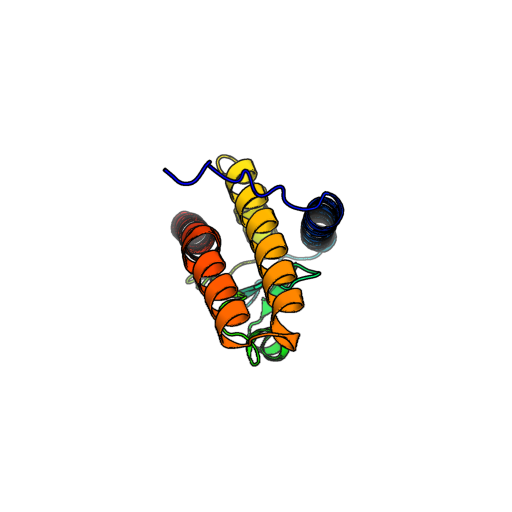2.81 95 GLU A O 1
ATOM 744 N N . GLU A 1 96 ? 7.336 6.742 8.665 1.00 92.88 96 GLU A N 1
ATOM 745 C CA . GLU A 1 96 ? 7.822 5.429 8.236 1.00 92.88 96 GLU A CA 1
ATOM 746 C C . GLU A 1 96 ? 6.785 4.683 7.385 1.00 92.88 96 GLU A C 1
ATOM 748 O O . GLU A 1 96 ? 7.142 4.075 6.369 1.00 92.88 96 GLU A O 1
ATOM 753 N N . MET A 1 97 ? 5.506 4.763 7.763 1.00 94.19 97 MET A N 1
ATOM 754 C CA . MET A 1 97 ? 4.393 4.181 7.011 1.00 94.19 97 MET A CA 1
ATOM 755 C C . MET A 1 97 ? 4.276 4.843 5.639 1.00 94.19 97 MET A C 1
ATOM 757 O O . MET A 1 97 ? 4.300 4.150 4.624 1.00 94.19 97 MET A O 1
ATOM 761 N N . GLN A 1 98 ? 4.262 6.177 5.570 1.00 94.75 98 GLN A N 1
ATOM 762 C CA . GLN A 1 98 ? 4.196 6.902 4.296 1.00 94.75 98 GLN A CA 1
ATOM 763 C C . GLN A 1 98 ? 5.394 6.607 3.391 1.00 94.75 98 GLN A C 1
ATOM 765 O O . GLN A 1 98 ? 5.229 6.400 2.185 1.00 94.75 98 GLN A O 1
ATOM 770 N N . LYS A 1 99 ? 6.596 6.510 3.964 1.00 93.06 99 LYS A N 1
ATOM 771 C CA . LYS A 1 99 ? 7.797 6.120 3.222 1.00 93.06 99 LYS A CA 1
ATOM 772 C C . LYS A 1 99 ? 7.688 4.699 2.666 1.00 93.06 99 LYS A C 1
ATOM 774 O O . LYS A 1 99 ? 8.011 4.478 1.498 1.00 93.06 99 LYS A O 1
ATOM 779 N N . SER A 1 100 ? 7.215 3.750 3.470 1.00 94.56 100 SER A N 1
ATOM 780 C CA . SER A 1 100 ? 7.020 2.355 3.060 1.00 94.56 100 SER A CA 1
ATOM 781 C C . SER A 1 100 ? 5.938 2.216 1.985 1.00 94.56 100 SER A C 1
ATOM 783 O O . SER A 1 100 ? 6.150 1.508 0.999 1.00 94.56 100 SER A O 1
ATOM 785 N N . MET A 1 101 ? 4.832 2.961 2.093 1.00 94.88 101 MET A N 1
ATOM 786 C CA . MET A 1 101 ? 3.811 3.048 1.042 1.00 94.88 101 MET A CA 1
ATOM 787 C C . MET A 1 101 ? 4.412 3.572 -0.268 1.00 94.88 101 MET A C 1
ATOM 789 O O . MET A 1 101 ? 4.219 2.976 -1.328 1.00 94.88 101 MET A O 1
ATOM 793 N N . GLY A 1 102 ? 5.195 4.652 -0.200 1.00 93.44 102 GLY A N 1
ATOM 794 C CA . GLY A 1 102 ? 5.795 5.265 -1.384 1.00 93.44 102 GLY A CA 1
ATOM 795 C C . GLY A 1 102 ? 6.788 4.343 -2.089 1.00 93.44 102 GLY A C 1
ATOM 796 O O . GLY A 1 102 ? 6.724 4.172 -3.307 1.00 93.44 102 GLY A O 1
ATOM 797 N N . LEU A 1 103 ? 7.666 3.692 -1.320 1.00 92.75 103 LEU A N 1
ATOM 798 C CA . LEU A 1 103 ? 8.625 2.718 -1.845 1.00 92.75 103 LEU A CA 1
ATOM 799 C C . LEU A 1 103 ? 7.930 1.493 -2.445 1.00 92.75 103 LEU A C 1
ATOM 801 O O . LEU A 1 103 ? 8.357 1.015 -3.494 1.00 92.75 103 LEU A O 1
ATOM 805 N N . THR A 1 104 ? 6.837 1.031 -1.834 1.00 93.44 104 THR A N 1
ATOM 806 C CA . THR A 1 104 ? 6.023 -0.058 -2.388 1.00 93.44 104 THR A CA 1
ATOM 807 C C . THR A 1 104 ? 5.526 0.307 -3.785 1.00 93.44 104 THR A C 1
ATOM 809 O O . THR A 1 104 ? 5.786 -0.430 -4.732 1.00 93.44 104 THR A O 1
ATOM 812 N N . ILE A 1 105 ? 4.892 1.474 -3.956 1.00 93.00 105 ILE A N 1
ATOM 813 C CA . ILE A 1 105 ? 4.380 1.908 -5.267 1.00 93.00 105 ILE A CA 1
ATOM 814 C C . ILE A 1 105 ? 5.504 2.017 -6.295 1.00 93.00 105 ILE A C 1
ATOM 816 O O . ILE A 1 105 ? 5.352 1.533 -7.416 1.00 93.00 105 ILE A O 1
ATOM 820 N N . VAL A 1 106 ? 6.640 2.619 -5.930 1.00 92.88 106 VAL A N 1
ATOM 821 C CA . VAL A 1 106 ? 7.794 2.742 -6.833 1.00 92.88 106 VAL A CA 1
ATOM 822 C C . VAL A 1 106 ? 8.235 1.370 -7.342 1.00 92.88 106 VAL A C 1
ATOM 824 O O . VAL A 1 106 ? 8.360 1.181 -8.552 1.00 92.88 106 VAL A O 1
ATOM 827 N N . VAL A 1 107 ? 8.402 0.389 -6.452 1.00 92.12 107 VAL A N 1
ATOM 828 C CA . VAL A 1 107 ? 8.825 -0.957 -6.860 1.00 92.12 107 VAL A CA 1
ATOM 829 C C . VAL A 1 107 ? 7.752 -1.654 -7.702 1.00 92.12 107 VAL A C 1
ATOM 831 O O . VAL A 1 107 ? 8.087 -2.330 -8.673 1.00 92.12 107 VAL A O 1
ATOM 834 N N . LEU A 1 108 ? 6.462 -1.449 -7.417 1.00 91.25 108 LEU A N 1
ATOM 835 C CA . LEU A 1 108 ? 5.378 -1.978 -8.253 1.00 91.25 108 LEU A CA 1
ATOM 836 C C . LEU A 1 108 ? 5.366 -1.361 -9.661 1.00 91.25 108 LEU A C 1
ATOM 838 O O . LEU A 1 108 ? 5.064 -2.054 -10.636 1.00 91.25 108 LEU A O 1
ATOM 842 N N . ARG A 1 109 ? 5.731 -0.082 -9.802 1.00 91.31 109 ARG A N 1
ATOM 843 C CA . ARG A 1 109 ? 5.897 0.571 -11.113 1.00 91.31 109 ARG A CA 1
ATOM 844 C C . ARG A 1 109 ? 7.078 -0.008 -11.883 1.00 91.31 109 ARG A C 1
ATOM 846 O O . ARG A 1 109 ? 6.947 -0.271 -13.078 1.00 91.31 109 ARG A O 1
ATOM 853 N N . GLU A 1 110 ? 8.197 -0.252 -11.208 1.00 90.69 110 GLU A N 1
ATOM 854 C CA . GLU A 1 110 ? 9.363 -0.908 -11.808 1.00 90.69 110 GLU A CA 1
ATOM 855 C C . GLU A 1 110 ? 9.048 -2.343 -12.230 1.00 90.69 110 GLU A C 1
ATOM 857 O O . GLU A 1 110 ? 9.361 -2.737 -13.353 1.00 90.69 110 GLU A O 1
ATOM 862 N N . ALA A 1 111 ? 8.346 -3.102 -11.385 1.00 90.31 111 ALA A N 1
ATOM 863 C CA . ALA A 1 111 ? 7.875 -4.438 -11.724 1.00 90.31 111 ALA A CA 1
ATOM 864 C C . ALA A 1 111 ? 6.972 -4.406 -12.966 1.00 90.31 111 ALA A C 1
ATOM 866 O O . ALA A 1 111 ? 7.195 -5.166 -13.907 1.00 90.31 111 ALA A O 1
ATOM 867 N N . LYS A 1 112 ? 6.015 -3.469 -13.029 1.00 89.69 112 LYS A N 1
ATOM 868 C CA . LYS A 1 112 ? 5.138 -3.267 -14.195 1.00 89.69 112 LYS A CA 1
ATOM 869 C C . LYS A 1 112 ? 5.926 -2.934 -15.466 1.00 89.69 112 LYS A C 1
ATOM 871 O O . LYS A 1 112 ? 5.585 -3.434 -16.534 1.00 89.69 112 LYS A O 1
ATOM 876 N N . ALA A 1 113 ? 6.982 -2.129 -15.361 1.00 89.44 113 ALA A N 1
ATOM 877 C CA . ALA A 1 113 ? 7.865 -1.810 -16.482 1.00 89.44 113 ALA A CA 1
ATOM 878 C C . ALA A 1 113 ? 8.756 -2.993 -16.904 1.00 89.44 113 ALA A C 1
ATOM 880 O O . ALA A 1 113 ? 9.129 -3.080 -18.071 1.00 89.44 113 ALA A O 1
ATOM 881 N N . ALA A 1 114 ? 9.080 -3.905 -15.982 1.00 89.38 114 ALA A N 1
ATOM 882 C CA . ALA A 1 114 ? 9.871 -5.103 -16.247 1.00 89.38 114 ALA A CA 1
ATOM 883 C C . ALA A 1 114 ? 9.060 -6.243 -16.892 1.00 89.38 114 ALA A C 1
ATOM 885 O O . ALA A 1 114 ? 9.646 -7.062 -17.601 1.00 89.38 114 ALA A O 1
ATOM 886 N N . LEU A 1 115 ? 7.733 -6.287 -16.695 1.00 88.19 115 LEU A N 1
ATOM 887 C CA . LEU A 1 115 ? 6.852 -7.352 -17.203 1.00 88.19 115 LEU A CA 1
ATOM 888 C C . LEU A 1 115 ? 7.034 -7.678 -18.700 1.00 88.19 115 LEU A C 1
ATOM 890 O O . LEU A 1 115 ? 7.134 -8.863 -19.009 1.00 88.19 115 LEU A O 1
ATOM 894 N N . PRO A 1 116 ? 7.139 -6.702 -19.632 1.00 91.75 116 PRO A N 1
ATOM 895 C CA . PRO A 1 116 ? 7.335 -7.004 -21.054 1.00 91.75 116 PRO A CA 1
ATOM 896 C C . PRO A 1 116 ? 8.661 -7.709 -21.372 1.00 91.75 116 PRO A C 1
ATOM 898 O O . PRO A 1 116 ? 8.804 -8.284 -22.447 1.00 91.75 116 PRO A O 1
ATOM 901 N N . TYR A 1 117 ? 9.638 -7.637 -20.464 1.00 91.44 117 TYR A N 1
ATOM 902 C CA . TYR A 1 117 ? 10.984 -8.173 -20.661 1.00 91.44 117 TYR A CA 1
ATOM 903 C C . TYR A 1 117 ? 11.217 -9.467 -19.877 1.00 91.44 117 TYR A C 1
ATOM 905 O O . TYR A 1 117 ? 11.905 -10.364 -20.359 1.00 91.44 117 TYR A O 1
ATOM 913 N N . SER A 1 118 ? 10.692 -9.565 -18.651 1.00 92.88 118 SER A N 1
ATOM 914 C CA . SER A 1 118 ? 10.839 -10.748 -17.805 1.00 92.88 118 SER A CA 1
ATOM 915 C C . SER A 1 118 ? 9.824 -10.763 -16.661 1.00 92.88 118 SER A C 1
ATOM 917 O O . SER A 1 118 ? 9.930 -9.992 -15.705 1.00 92.88 118 SER A O 1
ATOM 919 N N . GLU A 1 119 ? 8.903 -11.726 -16.703 1.00 89.88 119 GLU A N 1
ATOM 920 C CA . GLU A 1 119 ? 7.972 -11.997 -15.600 1.00 89.88 119 GLU A CA 1
ATOM 921 C C . GLU A 1 119 ? 8.710 -12.368 -14.309 1.00 89.88 119 GLU A C 1
ATOM 923 O O . GLU A 1 119 ? 8.356 -11.888 -13.236 1.00 89.88 119 GLU A O 1
ATOM 928 N N . LEU A 1 120 ? 9.792 -13.152 -14.403 1.00 90.38 120 LEU A N 1
ATOM 929 C CA . LEU A 1 120 ? 10.601 -13.526 -13.241 1.00 90.38 120 LEU A CA 1
ATOM 930 C C . LEU A 1 120 ? 11.257 -12.306 -12.580 1.00 90.38 120 LEU A C 1
ATOM 932 O O . LEU A 1 120 ? 11.337 -12.243 -11.354 1.00 90.38 120 LEU A O 1
ATOM 936 N N . ALA A 1 121 ? 11.746 -11.343 -13.368 1.00 89.75 121 ALA A N 1
ATOM 937 C CA . ALA A 1 121 ? 12.335 -10.123 -12.822 1.00 89.75 121 ALA A CA 1
ATOM 938 C C . ALA A 1 121 ? 11.274 -9.245 -12.144 1.00 89.75 121 ALA A C 1
ATOM 940 O O . ALA A 1 121 ? 11.490 -8.794 -11.020 1.00 89.75 121 ALA A O 1
ATOM 941 N N . ALA A 1 122 ? 10.118 -9.065 -12.792 1.00 89.75 122 ALA A N 1
ATOM 942 C CA . ALA A 1 122 ? 8.987 -8.344 -12.216 1.00 89.75 122 ALA A CA 1
ATOM 943 C C . ALA A 1 122 ? 8.521 -8.989 -10.901 1.00 89.75 122 ALA A C 1
ATOM 945 O O . ALA A 1 122 ? 8.384 -8.305 -9.891 1.00 89.75 122 ALA A O 1
ATOM 946 N N . PHE A 1 123 ? 8.369 -10.314 -10.878 1.00 89.94 123 PHE A N 1
ATOM 947 C CA . PHE A 1 123 ? 7.974 -11.059 -9.687 1.00 89.94 123 PHE A CA 1
ATOM 948 C C . PHE A 1 123 ? 8.976 -10.902 -8.534 1.00 89.94 123 PHE A C 1
ATOM 950 O O . PHE A 1 123 ? 8.576 -10.627 -7.406 1.00 89.94 123 PHE A O 1
ATOM 957 N N . LYS A 1 124 ? 10.285 -10.990 -8.809 1.00 90.56 124 LYS A N 1
ATOM 958 C CA . LYS A 1 124 ? 11.326 -10.770 -7.788 1.00 90.56 124 LYS A CA 1
ATOM 959 C C . LYS A 1 124 ? 11.273 -9.367 -7.184 1.00 90.56 124 LYS A C 1
ATOM 961 O O . LYS A 1 124 ? 11.488 -9.224 -5.986 1.00 90.56 124 LYS A O 1
ATOM 966 N N . LEU A 1 125 ? 10.983 -8.343 -7.989 1.00 91.25 125 LEU A N 1
ATOM 967 C CA . LEU A 1 125 ? 10.802 -6.977 -7.487 1.00 91.25 125 LEU A CA 1
ATOM 968 C C . LEU A 1 125 ? 9.607 -6.894 -6.534 1.00 91.25 125 LEU A C 1
ATOM 970 O O . LEU A 1 125 ? 9.729 -6.333 -5.448 1.00 91.25 125 LEU A O 1
ATOM 974 N N . VAL A 1 126 ? 8.480 -7.506 -6.902 1.00 90.81 126 VAL A N 1
ATOM 975 C CA . VAL A 1 126 ? 7.285 -7.539 -6.051 1.00 90.81 126 VAL A CA 1
ATOM 976 C C . VAL A 1 126 ? 7.564 -8.266 -4.727 1.00 90.81 126 VAL A C 1
ATOM 978 O O . VAL A 1 126 ? 7.225 -7.741 -3.671 1.00 90.81 126 VAL A O 1
ATOM 981 N N . GLN A 1 127 ? 8.253 -9.412 -4.749 1.00 90.81 127 GLN A N 1
ATOM 982 C CA . GLN A 1 127 ? 8.645 -10.125 -3.523 1.00 90.81 127 GLN A CA 1
ATOM 983 C C . GLN A 1 127 ? 9.584 -9.305 -2.626 1.00 90.81 127 GLN A C 1
ATOM 985 O O . GLN A 1 127 ? 9.496 -9.348 -1.398 1.00 90.81 127 GLN A O 1
ATOM 990 N N . GLU A 1 128 ? 10.506 -8.546 -3.220 1.00 90.25 128 GLU A N 1
ATOM 991 C CA . GLU A 1 128 ? 11.374 -7.647 -2.460 1.00 90.25 128 GLU A CA 1
ATOM 992 C C . GLU A 1 128 ? 10.579 -6.509 -1.810 1.00 90.25 128 GLU A C 1
ATOM 994 O O . GLU A 1 128 ? 10.855 -6.175 -0.655 1.00 90.25 128 GLU A O 1
ATOM 999 N N . ALA A 1 129 ? 9.590 -5.943 -2.515 1.00 91.00 129 ALA A N 1
ATOM 1000 C CA . ALA A 1 129 ? 8.696 -4.926 -1.962 1.00 91.00 129 ALA A CA 1
ATOM 1001 C C . ALA A 1 129 ? 7.862 -5.474 -0.803 1.00 91.00 129 ALA A C 1
ATOM 1003 O O . ALA A 1 129 ? 7.748 -4.821 0.235 1.00 91.00 129 ALA A O 1
ATOM 1004 N N . GLU A 1 130 ? 7.338 -6.690 -0.955 1.00 90.81 130 GLU A N 1
ATOM 1005 C CA . GLU A 1 130 ? 6.602 -7.372 0.100 1.00 90.81 130 GLU A CA 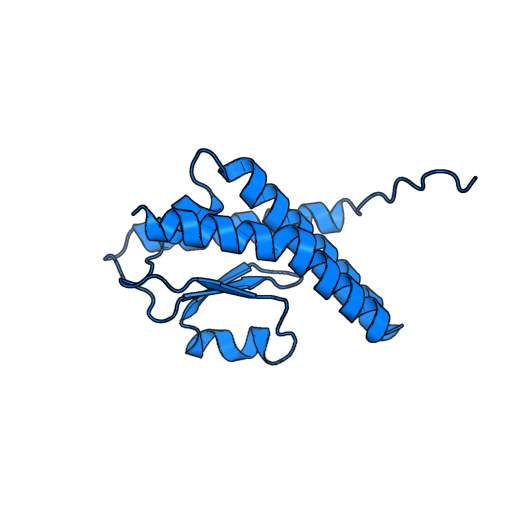1
ATOM 1006 C C . GLU A 1 130 ? 7.463 -7.500 1.358 1.00 90.81 130 GLU A C 1
ATOM 1008 O O . GLU A 1 130 ? 7.137 -6.935 2.399 1.00 90.81 130 GLU A O 1
ATOM 1013 N N . ARG A 1 131 ? 8.626 -8.148 1.234 1.00 92.31 131 ARG A N 1
ATOM 1014 C CA . ARG A 1 131 ? 9.506 -8.430 2.372 1.00 92.31 131 ARG A CA 1
ATOM 1015 C C . ARG A 1 131 ? 10.009 -7.167 3.072 1.00 92.31 131 ARG A C 1
ATOM 1017 O O . ARG A 1 131 ? 10.184 -7.173 4.288 1.00 92.31 131 ARG A O 1
ATOM 1024 N N . LYS A 1 132 ? 10.337 -6.116 2.314 1.00 91.19 132 LYS A N 1
ATOM 1025 C CA . LYS A 1 132 ? 10.997 -4.916 2.856 1.00 91.19 132 LYS A CA 1
ATOM 1026 C C . LYS A 1 132 ? 10.035 -3.822 3.292 1.00 91.19 132 LYS A C 1
ATOM 1028 O O . LYS A 1 132 ? 10.428 -3.019 4.133 1.00 91.19 132 LYS A O 1
ATOM 1033 N N . PHE A 1 133 ? 8.837 -3.762 2.715 1.00 92.75 133 PHE A N 1
ATOM 1034 C CA . PHE A 1 133 ? 7.917 -2.644 2.921 1.00 92.75 133 PHE A CA 1
ATOM 1035 C C . PHE A 1 133 ? 6.530 -3.114 3.361 1.00 92.75 133 PHE A C 1
ATOM 1037 O O . PHE A 1 133 ? 6.081 -2.685 4.420 1.00 92.75 133 PHE A O 1
ATOM 1044 N N . LEU A 1 134 ? 5.872 -4.023 2.628 1.00 91.44 134 LEU A N 1
ATOM 1045 C CA . LEU A 1 134 ? 4.512 -4.459 2.991 1.00 91.44 134 LEU A CA 1
ATOM 1046 C C . LEU A 1 134 ? 4.479 -5.258 4.297 1.00 91.44 134 LEU A C 1
ATOM 1048 O O . LEU A 1 134 ? 3.688 -4.929 5.172 1.00 91.44 134 LEU A O 1
ATOM 1052 N N . SER A 1 135 ? 5.333 -6.273 4.477 1.00 91.38 135 SER A N 1
ATOM 1053 C CA . SER A 1 135 ? 5.305 -7.093 5.696 1.00 91.38 135 SER A CA 1
ATOM 1054 C C . SER A 1 135 ? 5.587 -6.266 6.960 1.00 91.38 135 SER A C 1
ATOM 1056 O O . SER A 1 135 ? 4.835 -6.406 7.923 1.00 91.38 135 SER A O 1
ATOM 1058 N N . PRO A 1 136 ? 6.585 -5.356 6.993 1.00 92.75 136 PRO A N 1
ATOM 1059 C CA . PRO A 1 136 ? 6.757 -4.450 8.130 1.00 92.75 136 PRO A CA 1
ATOM 1060 C C . PRO A 1 136 ? 5.560 -3.519 8.374 1.00 92.75 136 PRO A C 1
ATOM 1062 O O . PRO A 1 136 ? 5.198 -3.304 9.531 1.00 92.75 136 PRO A O 1
ATOM 1065 N N . MET A 1 137 ? 4.924 -2.991 7.317 1.00 94.00 137 MET A N 1
ATOM 1066 C CA . MET A 1 137 ? 3.703 -2.184 7.455 1.00 94.00 137 MET A CA 1
ATOM 1067 C C . MET A 1 137 ? 2.550 -3.002 8.042 1.00 94.00 137 MET A C 1
ATOM 1069 O O . MET A 1 137 ? 1.879 -2.528 8.955 1.00 94.00 137 MET A O 1
ATOM 1073 N N . LEU A 1 138 ? 2.352 -4.237 7.574 1.00 93.00 138 LEU A N 1
ATOM 1074 C CA . LEU A 1 138 ? 1.334 -5.143 8.099 1.00 93.00 138 LEU A CA 1
ATOM 1075 C C . LEU A 1 138 ? 1.567 -5.443 9.583 1.00 93.00 138 LEU A C 1
ATOM 1077 O O . LEU A 1 138 ? 0.638 -5.338 10.374 1.00 93.00 138 LEU A O 1
ATOM 1081 N N . LEU A 1 139 ? 2.806 -5.738 9.989 1.00 92.06 139 LEU A N 1
ATOM 1082 C CA . LEU A 1 139 ? 3.127 -5.979 11.400 1.00 92.06 139 LEU A CA 1
ATOM 1083 C C . LEU A 1 139 ? 2.796 -4.768 12.282 1.00 92.06 139 LEU A C 1
ATOM 1085 O O . LEU A 1 139 ? 2.268 -4.938 13.378 1.00 92.06 139 LEU A O 1
ATOM 1089 N N . LYS A 1 140 ? 3.064 -3.546 11.805 1.00 91.56 140 LYS A N 1
ATOM 1090 C CA . LYS A 1 140 ? 2.688 -2.312 12.514 1.00 91.56 140 LYS A CA 1
ATOM 1091 C C . LYS A 1 140 ? 1.173 -2.122 12.568 1.00 91.56 140 LYS A C 1
ATOM 1093 O O . LYS A 1 140 ? 0.655 -1.777 13.624 1.00 91.56 140 LYS A O 1
ATOM 1098 N N . ALA A 1 141 ? 0.474 -2.378 11.465 1.00 91.25 141 ALA A N 1
ATOM 1099 C CA . ALA A 1 141 ? -0.981 -2.280 11.396 1.00 91.25 141 ALA A CA 1
ATOM 1100 C C . ALA A 1 141 ? -1.665 -3.275 12.348 1.00 91.25 141 ALA A C 1
ATOM 1102 O O . ALA A 1 141 ? -2.556 -2.893 13.100 1.00 91.25 141 ALA A O 1
ATOM 1103 N N . MET A 1 142 ? -1.199 -4.526 12.382 1.00 90.50 142 MET A N 1
ATOM 1104 C CA . MET A 1 142 ? -1.690 -5.538 13.321 1.00 90.50 142 MET A CA 1
ATOM 1105 C C . MET A 1 142 ? -1.360 -5.180 14.772 1.00 90.50 142 MET A C 1
ATOM 1107 O O . MET A 1 142 ? -2.198 -5.354 15.650 1.00 90.50 142 MET A O 1
ATOM 1111 N N . ALA A 1 143 ? -0.164 -4.644 15.036 1.00 89.88 143 ALA A N 1
ATOM 1112 C CA . ALA A 1 143 ? 0.201 -4.184 16.372 1.00 89.88 143 ALA A CA 1
ATOM 1113 C C . ALA A 1 143 ? -0.676 -3.012 16.839 1.00 89.88 143 ALA A C 1
ATOM 1115 O O . ALA A 1 143 ? -1.064 -2.987 18.002 1.00 89.88 143 ALA A O 1
ATOM 1116 N N . TYR A 1 144 ? -1.014 -2.064 15.960 1.00 88.81 144 TYR A N 1
ATOM 1117 C CA . TYR A 1 144 ? -1.990 -1.017 16.271 1.00 88.81 144 TYR A CA 1
ATOM 1118 C C . TYR A 1 144 ? -3.346 -1.637 16.612 1.00 88.81 144 TYR A C 1
ATOM 1120 O O . TYR A 1 144 ? -3.891 -1.369 17.678 1.00 88.81 144 TYR A O 1
ATOM 1128 N N . ALA A 1 145 ? -3.851 -2.519 15.748 1.00 85.69 145 ALA A N 1
ATOM 1129 C CA . ALA A 1 145 ? -5.186 -3.080 15.900 1.00 85.69 145 ALA A CA 1
ATOM 1130 C C . ALA A 1 145 ? -5.339 -3.954 17.159 1.00 85.69 145 ALA A C 1
ATOM 1132 O O . ALA A 1 145 ? -6.411 -3.984 17.748 1.00 85.69 145 ALA A O 1
ATOM 1133 N N . ALA A 1 146 ? -4.262 -4.602 17.616 1.00 84.56 146 ALA A N 1
ATOM 1134 C CA . ALA A 1 146 ? -4.238 -5.361 18.868 1.00 84.56 146 ALA A CA 1
ATOM 1135 C C . ALA A 1 146 ? -4.203 -4.489 20.141 1.00 84.56 146 ALA A C 1
ATOM 1137 O O . ALA A 1 146 ? -4.432 -5.005 21.232 1.00 84.56 146 ALA A O 1
ATOM 1138 N N . ASN A 1 147 ? -3.865 -3.199 20.027 1.00 82.25 147 ASN A N 1
ATOM 1139 C CA . ASN A 1 147 ? -3.748 -2.267 21.157 1.00 82.25 147 ASN A CA 1
ATOM 1140 C C . ASN A 1 147 ? -4.834 -1.172 21.157 1.00 82.25 147 ASN A C 1
ATOM 1142 O O . ASN A 1 147 ? -4.746 -0.246 21.968 1.00 82.25 147 ASN A O 1
ATOM 1146 N N . ARG A 1 148 ? -5.806 -1.255 20.242 1.00 73.25 148 ARG A N 1
ATOM 1147 C CA . ARG A 1 148 ? -6.985 -0.384 20.182 1.00 73.25 148 ARG A CA 1
ATOM 1148 C C . ARG A 1 148 ? -8.028 -0.826 21.206 1.00 73.25 148 ARG A C 1
ATOM 1150 O O . ARG A 1 148 ? -8.612 0.069 21.855 1.00 73.25 148 ARG A O 1
#

Organism: Rhizobium leguminosarum (NCBI:txid384)

Foldseek 3Di:
DPDPPPPDQDVVQLVQLVVQVVVLLVVLVVCVVDPWDFADFWKWFAALRHIDIGHCVVCVVRCVVPVLGMAGQDFPVGDTSVLVCCLQCNPDCVVVSSVLSSQLSSLNNVLVVCVVPDVVVSNVSSVVSSVPRVVVSNVSSNVSSVVD

pLDDT: mean 85.93, std 10.87, range [39.75, 96.06]

Mean predicted aligned error: 5.58 Å

Solvent-accessible surface area (backbone atoms only — not comparable to full-atom values): 8118 Å² total; per-residue (Å²): 131,83,74,84,75,78,79,73,79,54,67,68,47,54,51,46,22,52,51,20,52,49,52,36,50,51,55,36,58,63,53,68,81,51,80,93,58,69,26,65,64,29,27,40,38,53,41,60,72,45,49,51,73,46,34,43,86,81,48,43,80,71,36,76,82,40,76,66,33,54,41,82,52,88,46,98,84,48,46,36,52,64,55,52,42,42,59,47,63,24,85,93,49,20,68,61,38,47,50,32,53,32,51,35,22,37,37,38,38,52,18,62,69,31,42,90,80,31,57,69,60,15,49,52,38,36,53,51,30,27,68,71,24,48,50,58,50,45,55,50,43,49,54,51,57,77,71,110

Secondary structure (DSSP, 8-state):
-------PPPHHHHHHHHHHHHHHHHHHHHHTTS----BSSEEEEE-SS-EEEEEHHHHHHHHTT-GGGEEE---TT-B-HHHHHHHHHSTTTHHHHHHHHHHHHHHHHHHHHHTTT-HHHHHHHHHHHIIIIIHHHHHHHHHHHHT-